Protein AF-A0A9D9T8R5-F1 (afdb_monomer_lite)

Secondary structure (DSSP, 8-state):
------------------------PPPP-PPP---SGGG---GGGSEEETTEEEEETTS-HHHHHHHHT-TT--PPPTTEEEESSTTEEEEEPSTTS-GGGTTEEEEEEEE-SS-EEEEEEESTT-B-TTS-BHHHHHGGG-TTTTT--BTTBBPPPP-

Sequence (159 aa):
MSIAKIIRCTLATLVIGISVSGHAADAPTVTPVKVDENSFRCIRKMTPVRHFYVDNLLGNTAGTLAAANAPKGAIYPAGSVVQLVPGEAMVKREAGFSPATGDWEFFELNVDEKGTEIGKRGFADVNNQFGGNCFACHVPARDPWDFICESGRGCEPIP

pLDDT: mean 87.68, std 16.71, range [38.22, 98.88]

Structure (mmCIF, N/CA/C/O backbone):
data_AF-A0A9D9T8R5-F1
#
_entry.id   AF-A0A9D9T8R5-F1
#
loop_
_atom_site.group_PDB
_atom_site.id
_atom_site.type_symbol
_atom_site.label_atom_id
_atom_site.label_alt_id
_atom_site.label_comp_id
_atom_site.label_asym_id
_atom_site.label_entity_id
_atom_site.label_seq_id
_atom_site.pdbx_PDB_ins_code
_atom_site.Cartn_x
_atom_site.Cartn_y
_atom_site.Cartn_z
_atom_site.occupancy
_atom_site.B_iso_or_equiv
_atom_site.auth_seq_id
_atom_site.auth_comp_id
_atom_site.auth_asym_id
_atom_site.auth_atom_id
_atom_site.pdbx_PDB_model_num
ATOM 1 N N . MET A 1 1 ? -1.166 -31.071 -93.712 1.00 38.22 1 MET A N 1
ATOM 2 C CA . MET A 1 1 ? -0.596 -30.929 -92.355 1.00 38.22 1 MET A CA 1
ATOM 3 C C . MET A 1 1 ? -1.492 -29.963 -91.583 1.00 38.22 1 MET A C 1
ATOM 5 O O . MET A 1 1 ? -1.908 -28.973 -92.165 1.00 38.22 1 MET A O 1
ATOM 9 N N . SER A 1 2 ? -1.893 -30.357 -90.375 1.00 49.59 2 SER A N 1
ATOM 10 C CA . SER A 1 2 ? -3.002 -29.880 -89.524 1.00 49.59 2 SER A CA 1
ATOM 11 C C . SER A 1 2 ? -3.141 -28.373 -89.268 1.00 49.59 2 SER A C 1
ATOM 13 O O . SER A 1 2 ? -2.122 -27.722 -89.112 1.00 49.59 2 SER A O 1
ATOM 15 N N . ILE A 1 3 ? -4.387 -27.899 -89.069 1.00 46.59 3 ILE A N 1
ATOM 16 C CA . ILE A 1 3 ? -4.835 -26.791 -88.176 1.00 46.59 3 ILE A CA 1
ATOM 17 C C . ILE A 1 3 ? -6.358 -27.011 -87.954 1.00 46.59 3 ILE A C 1
ATOM 19 O O . ILE A 1 3 ? -7.132 -26.958 -88.901 1.00 46.59 3 ILE A O 1
ATOM 23 N N . ALA A 1 4 ? -6.790 -27.641 -86.854 1.00 45.44 4 ALA A N 1
ATOM 24 C CA . ALA A 1 4 ? -7.112 -27.112 -85.514 1.00 45.44 4 ALA A CA 1
ATOM 25 C C . ALA A 1 4 ? -8.604 -26.724 -85.345 1.00 45.44 4 ALA A C 1
ATOM 27 O O . ALA A 1 4 ? -9.057 -25.666 -85.773 1.00 45.44 4 ALA A O 1
ATOM 28 N N . LYS A 1 5 ? -9.365 -27.610 -84.681 1.00 45.97 5 LYS A N 1
ATOM 29 C CA . LYS A 1 5 ? -10.723 -27.370 -84.159 1.00 45.97 5 LYS A CA 1
ATOM 30 C C . LYS A 1 5 ? -10.623 -26.480 -82.917 1.00 45.97 5 LYS A C 1
ATOM 32 O O . LYS A 1 5 ? -10.013 -26.876 -81.928 1.00 45.97 5 LYS A O 1
ATOM 37 N N . ILE A 1 6 ? -11.249 -25.308 -82.961 1.00 52.84 6 ILE A N 1
ATOM 38 C CA . ILE A 1 6 ? -11.367 -24.393 -81.821 1.00 52.84 6 ILE A CA 1
ATOM 39 C C . ILE A 1 6 ? -12.473 -24.925 -80.903 1.00 52.84 6 ILE A C 1
ATOM 41 O O . ILE A 1 6 ? -13.659 -24.814 -81.209 1.00 52.84 6 ILE A O 1
ATOM 45 N N . ILE A 1 7 ? -12.077 -25.540 -79.788 1.00 53.41 7 ILE A N 1
ATOM 46 C CA . ILE A 1 7 ? -12.979 -25.918 -78.698 1.00 53.41 7 ILE A CA 1
ATOM 47 C C . ILE A 1 7 ? -13.000 -24.766 -77.694 1.00 53.41 7 ILE A C 1
ATOM 49 O O . ILE A 1 7 ? -11.974 -24.381 -77.138 1.00 53.41 7 ILE A O 1
ATOM 53 N N . ARG A 1 8 ? -14.196 -24.203 -77.501 1.00 52.38 8 ARG A N 1
ATOM 54 C CA . ARG A 1 8 ? -14.522 -23.218 -76.466 1.00 52.38 8 ARG A CA 1
ATOM 55 C C . ARG A 1 8 ? -14.256 -23.822 -75.087 1.00 52.38 8 ARG A C 1
ATOM 57 O O . ARG A 1 8 ? -14.856 -24.836 -74.747 1.00 52.38 8 ARG A O 1
ATOM 64 N N . CYS A 1 9 ? -13.409 -23.171 -74.296 1.00 42.84 9 CYS A N 1
ATOM 65 C CA . CYS A 1 9 ? -13.215 -23.488 -72.887 1.00 42.84 9 CYS A CA 1
ATOM 66 C C . CYS A 1 9 ? -13.823 -22.348 -72.062 1.00 42.84 9 CYS A C 1
ATOM 68 O O . CYS A 1 9 ? -13.257 -21.261 -71.968 1.00 42.84 9 CYS A O 1
ATOM 70 N N . THR A 1 10 ? -15.032 -22.566 -71.551 1.00 52.09 10 THR A N 1
ATOM 71 C CA . THR A 1 10 ? -15.727 -21.625 -70.671 1.00 52.09 10 THR A CA 1
ATOM 72 C C . THR A 1 10 ? -15.110 -21.748 -69.278 1.00 52.09 10 THR A C 1
ATOM 74 O O . THR A 1 10 ? -15.282 -22.769 -68.618 1.00 52.09 10 THR A O 1
ATOM 77 N N . LEU A 1 11 ? -14.352 -20.739 -68.844 1.00 50.22 11 LEU A N 1
ATOM 78 C CA . LEU A 1 11 ? -13.765 -20.691 -67.504 1.00 50.22 11 LEU A CA 1
ATOM 79 C C . LEU A 1 11 ? -14.864 -20.323 -66.493 1.00 50.22 11 LEU A C 1
ATOM 81 O O . LEU A 1 11 ? -15.367 -19.202 -66.501 1.00 50.22 11 LEU A O 1
ATOM 85 N N . ALA A 1 12 ? -15.255 -21.270 -65.641 1.00 53.16 12 ALA A N 1
ATOM 86 C CA . ALA A 1 12 ? -16.117 -21.012 -64.493 1.00 53.16 12 ALA A CA 1
ATOM 87 C C . ALA A 1 12 ? -15.252 -20.527 -63.319 1.00 53.16 12 ALA A C 1
ATOM 89 O O . ALA A 1 12 ? -14.465 -21.289 -62.758 1.00 53.16 12 ALA A O 1
ATOM 90 N N . THR A 1 13 ? -15.366 -19.248 -62.969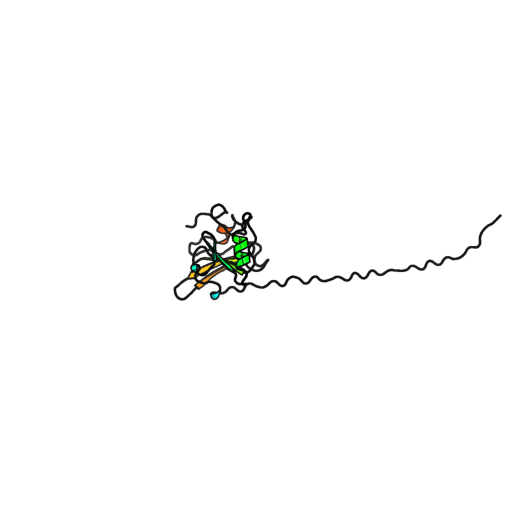 1.00 54.16 13 THR A N 1
ATOM 91 C CA . THR A 1 13 ? -14.647 -18.630 -61.848 1.00 54.16 13 THR A CA 1
ATOM 92 C C . THR A 1 13 ? -15.313 -19.034 -60.528 1.00 54.16 13 THR A C 1
ATOM 94 O O . THR A 1 13 ? -16.395 -18.552 -60.198 1.00 54.16 13 THR A O 1
ATOM 97 N N . LEU A 1 14 ? -14.685 -19.941 -59.775 1.00 52.94 14 LEU A N 1
ATOM 98 C CA . LEU A 1 14 ? -15.132 -20.354 -58.443 1.00 52.94 14 LEU A CA 1
ATOM 99 C C . LEU A 1 14 ? -14.632 -19.342 -57.399 1.00 52.94 14 LEU A C 1
ATOM 101 O O . LEU A 1 14 ? -13.440 -19.287 -57.102 1.00 52.94 14 LEU A O 1
ATOM 105 N N . VAL A 1 15 ? -15.539 -18.535 -56.849 1.00 54.88 15 VAL A N 1
ATOM 106 C CA . VAL A 1 15 ? -15.248 -17.612 -55.741 1.00 54.88 15 VAL A CA 1
ATOM 107 C C . VAL A 1 15 ? -15.326 -18.394 -54.427 1.00 54.88 15 VAL A C 1
ATOM 109 O O . VAL A 1 15 ? -16.410 -18.773 -53.990 1.00 54.88 15 VAL A O 1
ATOM 112 N N . ILE A 1 16 ? -14.178 -18.653 -53.798 1.00 59.66 16 ILE A N 1
ATOM 113 C CA . ILE A 1 16 ? -14.100 -19.253 -52.459 1.00 59.66 16 ILE A CA 1
ATOM 114 C C . ILE A 1 16 ? -14.210 -18.114 -51.439 1.00 59.66 16 ILE A C 1
ATOM 116 O O . ILE A 1 16 ? -13.262 -17.361 -51.227 1.00 59.66 16 ILE A O 1
ATOM 120 N N . GLY A 1 17 ? -15.389 -17.962 -50.834 1.00 51.97 17 GLY A N 1
ATOM 121 C CA . GLY A 1 17 ? -15.595 -17.060 -49.703 1.00 51.97 17 GLY A CA 1
ATOM 122 C C . GLY A 1 17 ? -14.946 -17.633 -48.443 1.00 51.97 17 GLY A C 1
ATOM 123 O O . GLY A 1 17 ? -15.390 -18.656 -47.930 1.00 51.97 17 GLY A O 1
ATOM 124 N N . ILE A 1 18 ? -13.892 -16.984 -47.947 1.00 65.50 18 ILE A N 1
ATOM 125 C CA . ILE A 1 18 ? -13.264 -17.312 -46.663 1.00 65.50 18 ILE A CA 1
ATOM 126 C C . ILE A 1 18 ? -14.040 -16.575 -45.568 1.00 65.50 18 ILE A C 1
ATOM 128 O O . ILE A 1 18 ? -13.902 -15.364 -45.401 1.00 65.50 18 ILE A O 1
ATOM 132 N N . SER A 1 19 ? -14.877 -17.299 -44.829 1.00 63.44 19 SER A N 1
ATOM 133 C CA . SER A 1 19 ? -15.515 -16.789 -43.615 1.00 63.44 19 SER A CA 1
ATOM 134 C C . SER A 1 19 ? -14.498 -16.802 -42.473 1.00 63.44 19 SER A C 1
ATOM 136 O O . SER A 1 19 ? -14.163 -17.859 -41.941 1.00 63.44 19 SER A O 1
ATOM 138 N N . VAL A 1 20 ? -13.983 -15.630 -42.101 1.00 60.22 20 VAL A N 1
ATOM 139 C CA . VAL A 1 20 ? -13.166 -15.467 -40.892 1.00 60.22 20 VAL A CA 1
ATOM 140 C C . VAL A 1 20 ? -14.110 -15.397 -39.694 1.00 60.22 20 VAL A C 1
ATOM 142 O O . VAL A 1 20 ? -14.719 -14.362 -39.429 1.00 60.22 20 VAL A O 1
ATOM 145 N N . SER A 1 21 ? -14.251 -16.506 -38.972 1.00 65.62 21 SER A N 1
ATOM 146 C CA . SER A 1 21 ? -14.932 -16.532 -37.676 1.00 65.62 21 SER A CA 1
ATOM 147 C C . SER A 1 21 ? -14.033 -15.878 -36.623 1.00 65.62 21 SER A C 1
ATOM 149 O O . SER A 1 21 ? -13.121 -16.512 -36.088 1.00 65.62 21 SER A O 1
ATOM 151 N N . GLY A 1 22 ? -14.267 -14.594 -36.345 1.00 55.19 22 GLY A N 1
ATOM 152 C CA . GLY A 1 22 ? -13.631 -13.888 -35.236 1.00 55.19 22 GLY A CA 1
ATOM 153 C C . GLY A 1 22 ? -14.087 -14.474 -33.901 1.00 55.19 22 GLY A C 1
ATOM 154 O O . GLY A 1 22 ? -15.241 -14.311 -33.516 1.00 55.19 22 GLY A O 1
ATOM 155 N N . HIS A 1 23 ? -13.187 -15.161 -33.198 1.00 58.44 23 HIS A N 1
ATOM 156 C CA . HIS A 1 23 ? -13.384 -15.503 -31.794 1.00 58.44 23 HIS A CA 1
ATOM 157 C C . HIS A 1 23 ? -13.125 -14.237 -30.975 1.00 58.44 23 HIS A C 1
ATOM 159 O O . HIS A 1 2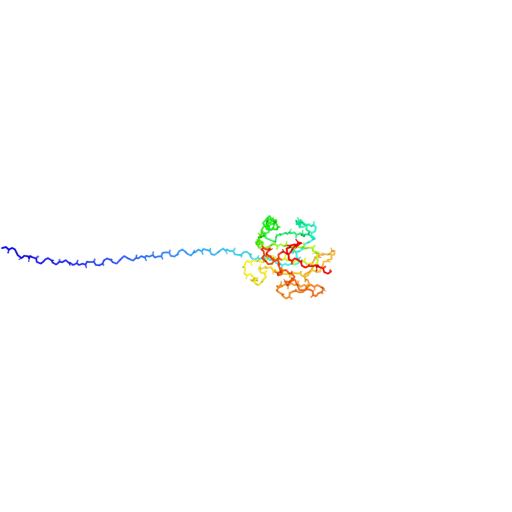3 ? -11.984 -13.787 -30.873 1.00 58.44 23 HIS A O 1
ATOM 165 N N . ALA A 1 24 ? -14.181 -13.637 -30.427 1.00 61.56 24 ALA A N 1
ATOM 166 C CA . ALA A 1 24 ? -14.031 -12.636 -29.382 1.00 61.56 24 ALA A CA 1
ATOM 167 C C . ALA A 1 24 ? -13.438 -13.343 -28.155 1.00 61.56 24 ALA A C 1
ATOM 169 O O . ALA A 1 24 ? -14.073 -14.221 -27.577 1.00 61.56 24 ALA A O 1
ATOM 170 N N . ALA A 1 25 ? -12.192 -13.021 -27.810 1.00 59.94 25 ALA A N 1
ATOM 171 C CA . ALA A 1 25 ? -11.616 -13.436 -26.541 1.00 59.94 25 ALA A CA 1
ATOM 172 C C . ALA A 1 25 ? -12.364 -12.695 -25.424 1.00 59.94 25 ALA A C 1
ATOM 174 O O . ALA A 1 25 ? -12.402 -11.463 -25.439 1.00 59.94 25 ALA A O 1
ATOM 175 N N . ASP A 1 26 ? -12.968 -13.432 -24.489 1.00 56.56 26 ASP A N 1
ATOM 176 C CA . ASP A 1 26 ? -13.531 -12.847 -23.273 1.00 56.56 26 ASP A CA 1
ATOM 177 C C . ASP A 1 26 ? -12.427 -12.065 -22.553 1.00 56.56 26 ASP A C 1
ATOM 179 O O . ASP A 1 26 ? -11.377 -12.612 -22.198 1.00 56.56 26 ASP A O 1
ATOM 183 N N . ALA A 1 27 ? -12.642 -10.761 -22.373 1.00 62.97 27 ALA A N 1
ATOM 184 C CA . ALA A 1 27 ? -11.756 -9.946 -21.559 1.00 62.97 27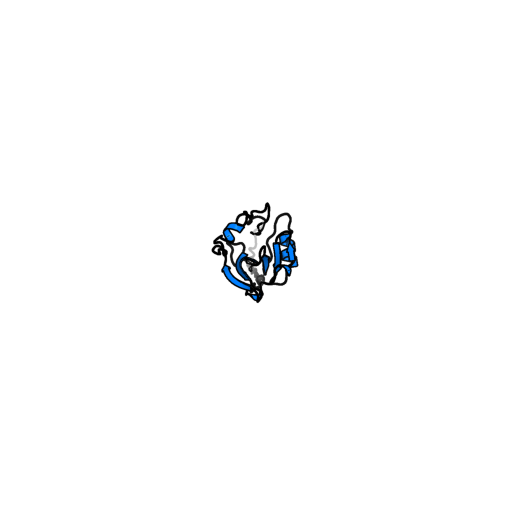 ALA A CA 1
ATOM 185 C C . ALA A 1 27 ? -11.803 -10.477 -20.115 1.00 62.97 27 ALA A C 1
ATOM 187 O O . ALA A 1 27 ? -12.896 -10.751 -19.609 1.00 62.97 27 ALA A O 1
ATOM 188 N N . PRO A 1 28 ? -10.654 -10.634 -19.432 1.00 61.88 28 PRO A N 1
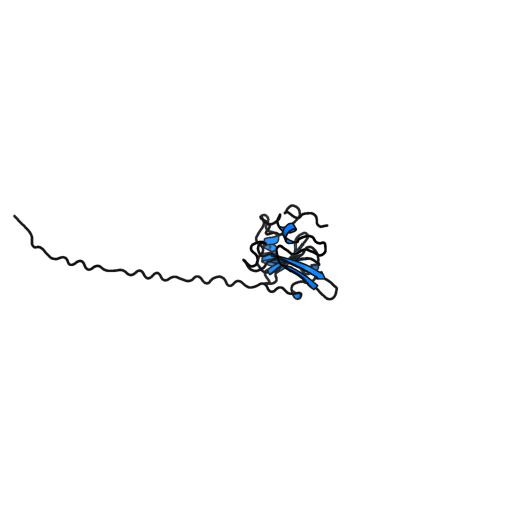ATOM 189 C CA . PRO A 1 28 ? -10.646 -11.107 -18.057 1.00 61.88 28 PRO A CA 1
ATOM 190 C C . PRO A 1 28 ? -11.495 -10.177 -17.188 1.00 61.88 28 PRO A C 1
ATOM 192 O O . PRO A 1 28 ? -11.298 -8.962 -17.177 1.00 61.88 28 PRO A O 1
ATOM 195 N N . THR A 1 29 ? -12.451 -10.749 -16.458 1.00 71.62 29 THR A N 1
ATOM 196 C CA . THR A 1 29 ? -13.248 -10.019 -15.472 1.00 71.62 29 THR A CA 1
ATOM 197 C C . THR A 1 29 ? -12.331 -9.491 -14.377 1.00 71.62 29 THR A C 1
ATOM 199 O O . THR A 1 29 ? -11.756 -10.261 -13.608 1.00 71.62 29 THR A O 1
ATOM 202 N N . VAL A 1 30 ? -12.192 -8.170 -14.325 1.00 84.88 30 VAL A N 1
ATOM 203 C CA . VAL A 1 30 ? -11.431 -7.464 -13.298 1.00 84.88 30 VAL A CA 1
ATOM 204 C C . VAL A 1 30 ? -12.296 -7.350 -12.046 1.00 84.88 30 VAL A C 1
ATOM 206 O O . VAL A 1 30 ? -13.348 -6.717 -12.081 1.00 84.88 30 VAL A O 1
ATOM 209 N N . THR A 1 31 ? -11.866 -7.966 -10.944 1.00 92.25 31 THR A N 1
ATOM 210 C CA . THR A 1 31 ? -12.558 -7.861 -9.651 1.00 92.25 31 THR A CA 1
ATOM 211 C C . THR A 1 31 ? -12.242 -6.510 -9.003 1.00 92.25 31 THR A C 1
ATOM 213 O O . THR A 1 31 ? -11.077 -6.277 -8.672 1.00 92.25 31 THR A O 1
ATOM 216 N N . PRO A 1 32 ? -13.237 -5.631 -8.775 1.00 95.75 32 PRO A N 1
ATOM 217 C CA . PRO A 1 32 ? -13.003 -4.360 -8.099 1.00 95.75 32 PRO A CA 1
ATOM 218 C C . PRO A 1 32 ? -12.586 -4.579 -6.645 1.00 95.75 32 PRO A C 1
ATOM 220 O O . PRO A 1 32 ? -13.193 -5.382 -5.929 1.00 95.75 32 PRO A O 1
ATOM 223 N N . VAL A 1 33 ? -11.586 -3.836 -6.173 1.00 98.12 33 VAL A N 1
ATOM 224 C CA . VAL A 1 33 ? -11.174 -3.901 -4.766 1.00 98.12 33 VAL A CA 1
ATOM 225 C C . VAL A 1 33 ? -12.108 -3.007 -3.946 1.00 98.12 33 VAL A C 1
ATOM 227 O O . VAL A 1 33 ? -12.103 -1.789 -4.094 1.00 98.12 33 VAL A O 1
ATOM 230 N N . LYS A 1 34 ? -12.943 -3.548 -3.059 1.00 98.00 34 LYS A N 1
ATOM 231 C CA . LYS A 1 34 ? -13.714 -2.688 -2.144 1.00 98.00 34 LYS A CA 1
ATOM 232 C C . LYS A 1 34 ? -12.808 -2.237 -0.994 1.00 98.00 34 LYS A C 1
ATOM 234 O O . LYS A 1 34 ? -12.182 -3.083 -0.368 1.00 98.00 34 LYS A O 1
ATOM 239 N N . VAL A 1 35 ? -12.746 -0.929 -0.732 1.00 98.38 35 VAL A N 1
ATOM 240 C CA . VAL A 1 35 ? -11.996 -0.365 0.406 1.00 98.38 35 VAL A CA 1
ATOM 241 C C . VAL A 1 35 ? -12.899 0.563 1.207 1.00 98.38 35 VAL A C 1
ATOM 243 O O . VAL A 1 35 ? -13.431 1.533 0.661 1.00 98.38 35 VAL A O 1
ATOM 246 N N . ASP A 1 36 ? -13.042 0.236 2.484 1.00 97.88 36 ASP A N 1
ATOM 247 C CA . ASP A 1 36 ? -13.751 0.972 3.530 1.00 97.88 36 ASP A CA 1
ATOM 248 C C . ASP A 1 36 ? -12.980 0.843 4.859 1.00 97.88 36 ASP A C 1
ATOM 250 O O . ASP A 1 36 ? -11.915 0.226 4.911 1.00 97.88 36 ASP A O 1
ATOM 254 N N . GLU A 1 37 ? -13.487 1.426 5.938 1.00 96.75 37 GLU A N 1
ATOM 255 C CA . GLU A 1 37 ? -12.852 1.435 7.261 1.00 96.75 37 GLU A CA 1
ATOM 256 C C . GLU A 1 37 ? -12.551 0.020 7.784 1.00 96.75 37 GLU A C 1
ATOM 258 O O . GLU A 1 37 ? -11.510 -0.213 8.397 1.00 96.75 37 GLU A O 1
ATOM 263 N N . ASN A 1 38 ? -13.405 -0.961 7.465 1.00 96.19 38 ASN A N 1
ATOM 264 C CA . ASN A 1 38 ? -13.231 -2.355 7.890 1.00 96.19 38 ASN A CA 1
ATOM 265 C C . ASN A 1 38 ? -12.120 -3.084 7.120 1.00 96.19 38 ASN A C 1
ATOM 267 O O . ASN A 1 38 ? -11.773 -4.219 7.452 1.00 96.19 38 ASN A O 1
ATOM 271 N N . SER A 1 39 ? -11.567 -2.451 6.085 1.00 97.56 39 SER A N 1
ATOM 272 C CA . SER A 1 39 ? -10.409 -2.965 5.349 1.00 97.56 39 SER A CA 1
ATOM 273 C C . SER A 1 39 ? -9.123 -2.868 6.173 1.00 97.56 39 SER A C 1
ATOM 275 O O . SER A 1 39 ? -8.166 -3.597 5.905 1.00 97.56 39 SER A O 1
ATOM 277 N N . PHE A 1 40 ? -9.105 -2.009 7.197 1.00 97.31 40 PHE A N 1
ATOM 278 C CA . PHE A 1 40 ? -7.957 -1.783 8.063 1.00 97.31 40 PHE A CA 1
ATOM 279 C C . PHE A 1 40 ? -8.218 -2.386 9.442 1.00 97.31 40 PHE A C 1
ATOM 281 O O . PHE A 1 40 ? -9.242 -2.155 10.080 1.00 97.31 40 PHE A O 1
ATOM 288 N N . ARG A 1 41 ? -7.274 -3.200 9.910 1.00 92.25 41 ARG A N 1
ATOM 289 C CA . ARG A 1 41 ? -7.312 -3.819 11.239 1.00 92.25 41 ARG A CA 1
ATOM 290 C C . ARG A 1 41 ? -5.982 -3.602 11.937 1.00 92.25 41 ARG A C 1
ATOM 292 O O . ARG A 1 41 ? -5.027 -3.124 11.337 1.00 92.25 41 ARG A O 1
ATOM 299 N N . CYS A 1 42 ? -5.881 -4.036 13.191 1.00 94.00 42 CYS A N 1
ATOM 300 C CA . CYS A 1 42 ? -4.610 -4.021 13.912 1.00 94.00 42 CYS A CA 1
ATOM 301 C C . CYS A 1 42 ? -3.487 -4.658 13.067 1.00 94.00 42 CYS A C 1
ATOM 303 O O . CYS A 1 42 ? -3.526 -5.859 12.791 1.00 94.00 42 CYS A O 1
ATOM 305 N N . ILE A 1 43 ? -2.464 -3.873 12.713 1.00 94.31 43 ILE A N 1
ATOM 306 C CA . ILE A 1 43 ? -1.364 -4.305 11.832 1.00 94.31 43 ILE A CA 1
ATOM 307 C C . ILE A 1 43 ? -0.620 -5.534 12.368 1.00 94.31 43 ILE A C 1
ATOM 309 O O . ILE A 1 43 ? -0.158 -6.380 11.614 1.00 94.31 43 ILE A O 1
ATOM 313 N N . ARG A 1 44 ? -0.600 -5.724 13.693 1.00 93.75 44 ARG A N 1
ATOM 314 C CA . ARG A 1 44 ? -0.010 -6.912 14.336 1.00 93.75 44 ARG A CA 1
ATOM 315 C C . ARG A 1 44 ? -0.781 -8.211 14.054 1.00 93.75 44 ARG A C 1
ATOM 317 O O . ARG A 1 44 ? -0.333 -9.282 14.449 1.00 93.75 44 ARG A O 1
ATOM 324 N N . LYS A 1 45 ? -1.953 -8.125 13.419 1.00 94.62 45 LYS A N 1
ATOM 325 C CA . LYS A 1 45 ? -2.766 -9.252 12.931 1.00 94.62 45 LYS A CA 1
ATOM 326 C C . LYS A 1 45 ? -2.631 -9.458 11.413 1.00 94.62 45 LYS A C 1
ATOM 328 O O . LYS A 1 45 ? -3.373 -10.259 10.844 1.00 94.62 45 LYS A O 1
ATOM 333 N N . MET A 1 46 ? -1.755 -8.713 10.748 1.00 97.25 46 MET A N 1
ATOM 334 C CA . MET A 1 46 ? -1.373 -8.912 9.349 1.00 97.25 46 MET A CA 1
ATOM 335 C C . MET A 1 46 ? -0.098 -9.767 9.272 1.00 97.25 46 MET A C 1
ATOM 337 O O . MET A 1 46 ? 0.518 -10.080 10.294 1.00 97.25 46 MET A O 1
ATOM 341 N N . THR A 1 47 ? 0.302 -10.176 8.070 1.00 98.25 47 THR A N 1
ATOM 342 C CA . THR A 1 47 ? 1.514 -10.976 7.869 1.00 98.25 47 THR A CA 1
ATOM 343 C C . THR A 1 47 ? 2.751 -10.075 7.916 1.00 98.25 47 THR A C 1
ATOM 345 O O . THR A 1 47 ? 2.866 -9.182 7.080 1.00 98.25 47 THR A O 1
ATOM 348 N N . PRO A 1 48 ? 3.698 -10.274 8.849 1.00 97.69 48 PRO A N 1
ATOM 349 C CA . PRO A 1 48 ? 4.905 -9.457 8.905 1.00 97.69 48 PRO A CA 1
ATOM 350 C C . PRO A 1 48 ? 5.848 -9.776 7.738 1.00 97.69 48 PRO A C 1
ATOM 352 O O . PRO A 1 48 ? 6.095 -10.939 7.416 1.00 97.69 48 PRO A O 1
ATOM 355 N N . VAL A 1 49 ? 6.424 -8.734 7.144 1.00 96.31 49 VAL A N 1
ATOM 356 C CA . VAL A 1 49 ? 7.462 -8.802 6.113 1.00 96.31 49 VAL A CA 1
ATOM 357 C C . VAL A 1 49 ? 8.570 -7.824 6.484 1.00 96.31 49 VAL A C 1
ATOM 359 O O . VAL A 1 49 ? 8.486 -6.624 6.235 1.00 96.31 49 VAL A O 1
ATOM 362 N N . ARG A 1 50 ? 9.641 -8.356 7.083 1.00 94.56 50 ARG A N 1
ATOM 363 C CA . ARG A 1 50 ? 10.790 -7.574 7.567 1.00 94.56 50 ARG A CA 1
ATOM 364 C C . ARG A 1 50 ? 10.350 -6.447 8.514 1.00 94.56 50 ARG A C 1
ATOM 366 O O . ARG A 1 50 ? 10.165 -6.718 9.694 1.00 94.56 50 ARG A O 1
ATOM 373 N N . HIS A 1 51 ? 10.207 -5.219 8.018 1.00 91.69 51 HIS A N 1
ATOM 374 C CA . HIS A 1 51 ? 9.855 -4.038 8.814 1.00 91.69 51 HIS A CA 1
ATOM 375 C C . HIS A 1 51 ? 8.409 -3.562 8.614 1.00 91.69 51 HIS A C 1
ATOM 377 O O . HIS A 1 51 ? 7.968 -2.718 9.380 1.00 91.69 51 HIS A O 1
ATOM 383 N N . PHE A 1 52 ? 7.660 -4.108 7.653 1.00 96.12 52 PHE A N 1
ATOM 384 C CA . PHE A 1 52 ? 6.258 -3.762 7.400 1.00 96.12 52 PHE A CA 1
ATOM 385 C C . PHE A 1 52 ? 5.352 -4.993 7.521 1.00 96.12 52 PHE A C 1
ATOM 387 O O . PHE A 1 52 ? 5.808 -6.105 7.793 1.00 96.12 52 PHE A O 1
ATOM 394 N N . TYR A 1 53 ? 4.053 -4.798 7.332 1.00 98.19 53 TYR A N 1
ATOM 395 C CA . TYR A 1 53 ? 3.033 -5.837 7.382 1.00 98.19 53 TYR A CA 1
ATOM 396 C C . TYR A 1 53 ? 2.209 -5.838 6.101 1.00 98.19 53 TYR A C 1
ATOM 398 O O . TYR A 1 53 ? 1.965 -4.783 5.511 1.00 98.19 53 TYR A O 1
ATOM 406 N N . VAL A 1 54 ? 1.756 -7.023 5.692 1.00 98.56 54 VAL A N 1
ATOM 407 C CA . VAL A 1 54 ? 0.954 -7.212 4.486 1.00 98.56 54 VAL A CA 1
ATOM 408 C C . VAL A 1 54 ? -0.309 -8.024 4.716 1.00 98.56 54 VAL A C 1
ATOM 410 O O . VAL A 1 54 ? -0.359 -8.910 5.571 1.00 98.56 54 VAL A O 1
ATOM 413 N N . ASP A 1 55 ? -1.316 -7.752 3.894 1.00 98.38 55 ASP A N 1
ATOM 414 C CA . ASP A 1 55 ? -2.481 -8.612 3.712 1.00 98.38 55 ASP A CA 1
ATOM 415 C C . ASP A 1 55 ? -3.034 -8.517 2.277 1.00 98.38 55 ASP A C 1
ATOM 417 O O . ASP A 1 55 ? -2.372 -7.980 1.381 1.00 98.38 55 ASP A O 1
ATOM 421 N N . ASN A 1 56 ? -4.225 -9.058 2.020 1.00 98.56 56 ASN A N 1
ATOM 422 C CA . ASN A 1 56 ? -4.927 -8.889 0.760 1.00 98.56 56 ASN A CA 1
ATOM 423 C C . ASN A 1 56 ? -6.462 -8.891 0.932 1.00 98.56 56 ASN A C 1
ATOM 425 O O . ASN A 1 56 ? -7.035 -9.879 1.386 1.00 98.56 56 ASN A O 1
ATOM 429 N N . LEU A 1 57 ? -7.141 -7.827 0.492 1.00 98.50 57 LEU A N 1
ATOM 430 C CA . LEU A 1 57 ? -8.604 -7.665 0.585 1.00 98.50 57 LEU A CA 1
ATOM 431 C C . LEU A 1 57 ? -9.401 -8.619 -0.319 1.00 98.50 57 LEU A C 1
ATOM 433 O O . LEU A 1 57 ? -10.596 -8.809 -0.112 1.00 98.50 57 LEU A O 1
ATOM 437 N N . LEU A 1 58 ? -8.750 -9.235 -1.306 1.00 98.00 58 LEU A N 1
ATOM 438 C CA . LEU A 1 58 ? -9.325 -10.270 -2.170 1.00 98.00 58 LEU A CA 1
ATOM 439 C C . LEU A 1 58 ? -8.923 -11.690 -1.726 1.00 98.00 58 LEU A C 1
ATOM 441 O O . LEU A 1 58 ? -9.183 -12.658 -2.437 1.00 98.00 58 LEU A O 1
ATOM 445 N N . GLY A 1 59 ? -8.262 -11.830 -0.570 1.00 97.62 59 GLY A N 1
ATOM 446 C CA . GLY A 1 59 ? -7.843 -13.115 -0.003 1.00 97.62 59 GLY A CA 1
ATOM 447 C C . GLY A 1 59 ? -6.536 -13.684 -0.568 1.00 97.62 59 GLY A C 1
ATOM 448 O O . GLY A 1 59 ? -6.092 -14.744 -0.131 1.00 97.62 59 GLY A O 1
ATOM 449 N N . ASN A 1 60 ? -5.869 -12.993 -1.501 1.00 98.12 60 ASN A N 1
ATOM 450 C CA . ASN A 1 60 ? -4.595 -13.437 -2.080 1.00 98.12 60 ASN A CA 1
ATOM 451 C C . ASN A 1 60 ? -3.367 -13.002 -1.251 1.00 98.12 60 ASN A C 1
ATOM 453 O O . ASN A 1 60 ? -2.412 -12.415 -1.768 1.00 98.12 60 ASN A O 1
ATOM 457 N N . THR A 1 61 ? -3.374 -13.274 0.055 1.00 98.38 61 THR A N 1
ATOM 458 C CA . THR A 1 61 ? -2.263 -12.902 0.951 1.00 98.38 61 THR A CA 1
ATOM 459 C C . THR A 1 61 ? -0.963 -13.611 0.556 1.00 98.38 61 THR A C 1
ATOM 461 O O . THR A 1 61 ? 0.114 -13.024 0.646 1.00 98.38 61 THR A O 1
ATOM 464 N N . ALA A 1 62 ? -1.049 -14.839 0.030 1.00 98.62 62 ALA A N 1
ATOM 465 C CA . ALA A 1 62 ? 0.105 -15.580 -0.481 1.00 98.62 62 ALA A CA 1
ATOM 466 C C . ALA A 1 62 ? 0.773 -14.882 -1.680 1.00 98.62 62 ALA A C 1
ATOM 468 O O . ALA A 1 62 ? 1.998 -14.787 -1.724 1.00 98.62 62 ALA A O 1
ATOM 469 N N . GLY A 1 63 ? -0.013 -14.352 -2.623 1.00 98.69 63 GLY A N 1
ATOM 470 C CA . GLY A 1 63 ? 0.499 -13.576 -3.753 1.00 98.69 63 GLY A CA 1
ATOM 471 C C . GLY A 1 63 ? 1.129 -12.256 -3.316 1.00 98.69 63 GLY A C 1
ATOM 472 O O . GLY A 1 63 ? 2.220 -11.925 -3.778 1.00 98.69 63 GLY A O 1
ATOM 473 N N . THR A 1 64 ? 0.502 -11.545 -2.369 1.00 98.75 64 THR A N 1
ATOM 474 C CA . THR A 1 64 ? 1.100 -10.347 -1.755 1.00 98.75 64 THR A CA 1
ATOM 475 C C . THR A 1 64 ? 2.457 -10.677 -1.123 1.00 98.75 64 THR A C 1
ATOM 477 O O . THR A 1 64 ? 3.444 -9.984 -1.360 1.00 98.75 64 THR A O 1
ATOM 480 N N . LEU A 1 65 ? 2.536 -11.767 -0.351 1.00 98.56 65 LEU A N 1
ATOM 481 C CA . LEU A 1 65 ? 3.768 -12.192 0.312 1.00 98.56 65 LEU A CA 1
ATOM 482 C C . LEU A 1 65 ? 4.854 -12.615 -0.688 1.00 98.56 65 LEU A C 1
ATOM 484 O O . LEU A 1 65 ? 6.035 -12.341 -0.466 1.00 98.56 65 LEU A O 1
ATOM 488 N N . ALA A 1 66 ? 4.473 -13.275 -1.781 1.00 98.69 66 ALA A N 1
ATOM 489 C CA . ALA A 1 66 ? 5.399 -13.653 -2.841 1.00 98.69 66 ALA A CA 1
ATOM 490 C C . ALA A 1 66 ? 6.004 -12.416 -3.519 1.00 98.69 66 ALA A C 1
ATOM 492 O O . ALA A 1 66 ? 7.225 -12.349 -3.666 1.00 98.69 66 ALA A O 1
ATOM 493 N N . ALA A 1 67 ? 5.180 -11.416 -3.856 1.00 98.44 67 ALA A N 1
ATOM 494 C CA . ALA A 1 67 ? 5.654 -10.157 -4.429 1.00 98.44 67 ALA A CA 1
ATOM 495 C C . ALA A 1 67 ? 6.602 -9.424 -3.468 1.00 98.44 67 ALA A C 1
ATOM 497 O O . ALA A 1 67 ? 7.710 -9.046 -3.847 1.00 98.44 67 ALA A O 1
ATOM 498 N N . ALA A 1 68 ? 6.228 -9.338 -2.189 1.00 97.75 68 ALA A N 1
ATOM 499 C CA . ALA A 1 68 ? 7.030 -8.680 -1.164 1.00 97.75 68 ALA A CA 1
ATOM 500 C C . ALA A 1 68 ? 8.395 -9.339 -0.907 1.00 97.75 68 ALA A C 1
ATOM 502 O O . ALA A 1 68 ? 9.325 -8.685 -0.432 1.00 97.75 68 ALA A O 1
ATOM 503 N N . ASN A 1 69 ? 8.549 -10.627 -1.214 1.00 97.31 69 ASN A N 1
ATOM 504 C CA . ASN A 1 69 ? 9.810 -11.355 -1.057 1.00 97.31 69 ASN A CA 1
ATOM 505 C C . ASN A 1 69 ? 10.555 -11.584 -2.378 1.00 97.31 69 ASN A C 1
ATOM 507 O O . ASN A 1 69 ? 11.604 -12.232 -2.378 1.00 97.31 69 ASN A O 1
ATOM 511 N N . ALA A 1 70 ? 10.057 -11.048 -3.494 1.00 97.31 70 ALA A N 1
ATOM 512 C CA . ALA A 1 70 ? 10.693 -11.211 -4.789 1.00 97.31 70 ALA A CA 1
ATOM 513 C C . ALA A 1 70 ? 12.076 -10.525 -4.798 1.00 97.31 70 ALA A C 1
ATOM 515 O O . ALA A 1 70 ? 12.171 -9.310 -4.605 1.00 97.31 70 ALA A O 1
ATOM 516 N N . PRO A 1 71 ? 13.174 -11.261 -5.057 1.00 94.69 71 PRO A N 1
ATOM 517 C CA . PRO A 1 71 ? 14.528 -10.718 -4.928 1.00 94.69 71 PRO A CA 1
ATOM 518 C C . PRO A 1 71 ? 14.858 -9.644 -5.972 1.00 94.69 71 PRO A C 1
ATOM 520 O O . PRO A 1 71 ? 15.810 -8.891 -5.793 1.00 94.69 71 PRO A O 1
ATOM 523 N N . LYS A 1 72 ? 14.088 -9.581 -7.064 1.00 95.19 72 LYS A N 1
ATOM 524 C CA . LYS A 1 72 ? 14.255 -8.622 -8.165 1.00 95.19 72 LYS A CA 1
ATOM 525 C C . LYS A 1 72 ? 13.085 -7.640 -8.281 1.00 95.19 72 LYS A C 1
ATOM 527 O O . LYS A 1 72 ? 12.966 -6.987 -9.309 1.00 95.19 72 LYS A O 1
ATOM 532 N N . GLY A 1 73 ? 12.233 -7.570 -7.259 1.00 95.75 73 GLY A N 1
ATOM 533 C CA . GLY A 1 73 ? 10.968 -6.845 -7.317 1.00 95.75 73 GLY A CA 1
ATOM 534 C C . GLY A 1 73 ? 9.887 -7.622 -8.069 1.00 95.75 73 GLY A C 1
ATOM 535 O O . GLY A 1 73 ? 10.165 -8.606 -8.762 1.00 95.75 73 GLY A O 1
ATOM 536 N N . ALA A 1 74 ? 8.640 -7.219 -7.861 1.00 97.75 74 ALA A N 1
ATOM 537 C CA . ALA A 1 74 ? 7.462 -7.799 -8.487 1.00 97.75 74 ALA A CA 1
ATOM 538 C C . ALA A 1 74 ? 6.296 -6.816 -8.377 1.00 97.75 74 ALA A C 1
ATOM 540 O O . ALA A 1 74 ? 6.213 -6.055 -7.416 1.00 97.75 74 ALA A O 1
ATOM 541 N N . ILE A 1 75 ? 5.369 -6.895 -9.330 1.00 98.19 75 ILE A N 1
ATOM 542 C CA . ILE A 1 75 ? 4.085 -6.207 -9.218 1.00 98.19 75 ILE A CA 1
ATOM 543 C C . ILE A 1 75 ? 3.235 -6.922 -8.170 1.00 98.19 75 ILE A C 1
ATOM 545 O O . ILE A 1 75 ? 3.059 -8.143 -8.225 1.00 98.19 75 ILE A O 1
ATOM 549 N N . TYR A 1 76 ? 2.701 -6.158 -7.226 1.00 98.62 76 TYR A N 1
ATOM 550 C CA . TYR A 1 76 ? 1.787 -6.667 -6.217 1.00 98.62 76 TYR A CA 1
ATOM 551 C C . TYR A 1 76 ? 0.420 -6.974 -6.842 1.00 98.62 76 TYR A C 1
ATOM 553 O O . TYR A 1 76 ? -0.056 -6.216 -7.694 1.00 98.62 76 TYR A O 1
ATOM 561 N N . PRO A 1 77 ? -0.239 -8.078 -6.448 1.00 98.56 77 PRO A N 1
ATOM 562 C CA . PRO A 1 77 ? -1.574 -8.385 -6.940 1.00 98.56 77 PRO A CA 1
ATOM 563 C C . PRO A 1 77 ? -2.611 -7.387 -6.407 1.00 98.56 77 PRO A C 1
ATOM 565 O O . PRO A 1 77 ? -2.469 -6.832 -5.319 1.00 98.56 77 PRO A O 1
ATOM 568 N N . ALA A 1 78 ? -3.711 -7.214 -7.144 1.00 98.56 78 ALA A N 1
ATOM 569 C CA . ALA A 1 78 ? -4.852 -6.440 -6.664 1.00 98.56 78 ALA A CA 1
ATOM 570 C C . ALA A 1 78 ? -5.322 -6.936 -5.282 1.00 98.56 78 ALA A C 1
ATOM 572 O O . ALA A 1 78 ? -5.269 -8.131 -4.962 1.00 98.56 78 ALA A O 1
ATOM 573 N N . GLY A 1 79 ? -5.763 -5.995 -4.454 1.00 98.69 79 GLY A N 1
ATOM 574 C CA . GLY A 1 79 ? -6.176 -6.224 -3.078 1.00 98.69 79 GLY A CA 1
ATOM 575 C C . GLY A 1 79 ? -5.039 -6.189 -2.062 1.00 98.69 79 GLY A C 1
ATOM 576 O O . GLY A 1 79 ? -5.348 -6.156 -0.875 1.00 98.69 79 GLY A O 1
ATOM 577 N N . SER A 1 80 ? -3.759 -6.188 -2.462 1.00 98.88 80 SER A N 1
ATOM 578 C CA . SER A 1 80 ? -2.646 -6.109 -1.508 1.00 98.88 80 SER A CA 1
ATOM 579 C C . SER A 1 80 ? -2.787 -4.898 -0.590 1.00 98.88 80 SER A C 1
ATOM 581 O O . SER A 1 80 ? -2.976 -3.786 -1.071 1.00 98.88 80 SER A O 1
ATOM 583 N N . VAL A 1 81 ? -2.656 -5.120 0.717 1.00 98.75 81 VAL A N 1
ATOM 584 C CA . VAL A 1 81 ? -2.582 -4.065 1.737 1.00 98.75 81 VAL A CA 1
ATOM 585 C C . VAL A 1 81 ? -1.173 -4.063 2.301 1.00 98.75 81 VAL A C 1
ATOM 587 O O . VAL A 1 81 ? -0.668 -5.131 2.648 1.00 98.75 81 VAL A O 1
ATOM 590 N N . VAL A 1 82 ? -0.551 -2.892 2.409 1.00 98.38 82 VAL A N 1
ATOM 591 C CA . VAL A 1 82 ? 0.784 -2.712 2.993 1.00 98.38 82 VAL A CA 1
ATOM 592 C C . VAL A 1 82 ? 0.719 -1.631 4.068 1.00 98.38 82 VAL A C 1
ATOM 594 O O . VAL A 1 82 ? 0.209 -0.542 3.814 1.00 98.38 82 VAL A O 1
ATOM 597 N N . GLN A 1 83 ? 1.232 -1.931 5.265 1.00 97.56 83 GLN A N 1
ATOM 598 C CA . GLN A 1 83 ? 1.328 -0.979 6.376 1.00 97.56 83 GLN A CA 1
ATOM 599 C C . GLN A 1 83 ? 2.672 -1.091 7.092 1.00 97.56 83 GLN A C 1
ATOM 601 O O . GLN A 1 83 ? 3.088 -2.181 7.485 1.00 97.56 83 GLN A O 1
ATOM 606 N N . LEU A 1 84 ? 3.324 0.049 7.314 1.00 94.75 84 LEU A N 1
ATOM 607 C CA . LEU A 1 84 ? 4.513 0.161 8.165 1.00 94.75 84 LEU A CA 1
ATOM 608 C C . LEU A 1 84 ? 4.141 0.640 9.576 1.00 94.75 84 LEU A C 1
ATOM 610 O O . LEU A 1 84 ? 4.597 0.080 10.572 1.00 94.75 84 LEU A O 1
ATOM 614 N N . VAL A 1 85 ? 3.269 1.645 9.651 1.00 94.38 85 VAL A N 1
ATOM 615 C CA . VAL A 1 85 ? 2.755 2.243 10.889 1.00 94.38 85 VAL A CA 1
ATOM 616 C C . VAL A 1 85 ? 1.224 2.161 10.924 1.00 94.38 85 VAL A C 1
ATOM 618 O O . VAL A 1 85 ? 0.607 2.043 9.868 1.00 94.38 85 VAL A O 1
ATOM 621 N N . PRO A 1 86 ? 0.578 2.228 12.106 1.00 95.38 86 PRO A N 1
ATOM 622 C CA . PRO A 1 86 ? -0.880 2.111 12.190 1.00 95.38 86 PRO A CA 1
ATOM 623 C C . PRO A 1 86 ? -1.640 3.180 11.394 1.00 95.38 86 PRO A C 1
ATOM 625 O O . PRO A 1 86 ? -2.657 2.867 10.788 1.00 95.38 86 PRO A O 1
ATOM 628 N N . GLY A 1 87 ? -1.138 4.419 11.389 1.00 96.50 87 GLY A N 1
ATOM 629 C CA . GLY A 1 87 ? -1.822 5.579 10.808 1.00 96.50 87 GLY A CA 1
ATOM 630 C C . GLY A 1 87 ? -1.676 5.748 9.293 1.00 96.50 87 GLY A C 1
ATOM 631 O O . GLY A 1 87 ? -2.139 6.747 8.759 1.00 96.50 87 GLY A O 1
ATOM 632 N N . GLU A 1 88 ? -1.020 4.824 8.589 1.00 96.94 88 GLU A N 1
ATOM 633 C CA . GLU A 1 88 ? -0.842 4.911 7.136 1.00 96.94 88 GLU A CA 1
ATOM 634 C C . GLU A 1 88 ? -0.994 3.531 6.489 1.00 96.94 88 GLU A C 1
ATOM 636 O O . GLU A 1 88 ? -0.610 2.508 7.070 1.00 96.94 88 GLU A O 1
ATOM 641 N N . ALA A 1 89 ? -1.548 3.495 5.277 1.00 98.31 89 ALA A N 1
ATOM 642 C CA . ALA A 1 89 ? -1.660 2.276 4.486 1.00 98.31 89 ALA A CA 1
ATOM 643 C C . ALA A 1 89 ? -1.576 2.542 2.983 1.00 98.31 89 ALA A C 1
ATOM 645 O O . ALA A 1 89 ? -1.903 3.625 2.498 1.00 98.31 89 ALA A O 1
ATOM 646 N N . MET A 1 90 ? -1.197 1.506 2.242 1.00 98.69 90 MET A N 1
ATOM 647 C CA . MET A 1 90 ? -1.326 1.447 0.790 1.00 98.69 90 MET A CA 1
ATOM 648 C C . MET A 1 90 ? -2.200 0.257 0.409 1.00 98.69 90 MET A C 1
ATOM 650 O O . MET A 1 90 ? -2.016 -0.837 0.950 1.00 98.69 90 MET A O 1
ATOM 654 N N . VAL A 1 91 ? -3.117 0.447 -0.541 1.00 98.88 91 VAL A N 1
ATOM 655 C CA . VAL A 1 91 ? -3.922 -0.638 -1.116 1.00 98.88 91 VAL A CA 1
ATOM 656 C C . VAL A 1 91 ? -3.723 -0.695 -2.623 1.00 98.88 91 VAL A C 1
ATOM 658 O O . VAL A 1 91 ? -3.947 0.292 -3.323 1.00 98.88 91 VAL A O 1
ATOM 661 N N . LYS A 1 92 ? -3.333 -1.864 -3.135 1.00 98.88 92 LYS A N 1
ATOM 662 C CA . LYS A 1 92 ? -3.234 -2.119 -4.571 1.00 98.88 92 LYS A CA 1
ATOM 663 C C . LYS A 1 92 ? -4.636 -2.293 -5.142 1.00 98.88 92 LYS A C 1
ATOM 665 O O . LYS A 1 92 ? -5.341 -3.247 -4.806 1.00 98.88 92 LYS A O 1
ATOM 670 N N . ARG A 1 93 ? -5.048 -1.364 -5.991 1.00 98.69 93 ARG A N 1
ATOM 671 C CA . ARG A 1 93 ? -6.312 -1.387 -6.725 1.00 98.69 93 ARG A CA 1
ATOM 672 C C . ARG A 1 93 ? -6.240 -2.358 -7.899 1.00 98.69 93 ARG A C 1
ATOM 674 O O . ARG A 1 93 ? -5.193 -2.917 -8.225 1.00 98.69 93 ARG A O 1
ATOM 681 N N . GLU A 1 94 ? -7.388 -2.588 -8.511 1.00 97.69 94 GLU A N 1
ATOM 682 C CA . GLU A 1 94 ? -7.485 -3.299 -9.773 1.00 97.69 94 GLU A CA 1
ATOM 683 C C . GLU A 1 94 ? -6.674 -2.624 -10.895 1.00 97.69 94 GLU A C 1
ATOM 685 O O . GLU A 1 94 ? -6.438 -1.417 -10.874 1.00 97.69 94 GLU A O 1
ATOM 690 N N . ALA A 1 95 ? -6.234 -3.415 -11.876 1.00 96.44 95 ALA A N 1
ATOM 691 C CA . ALA A 1 95 ? -5.339 -2.939 -12.925 1.00 96.44 95 ALA A CA 1
ATOM 692 C C . ALA A 1 95 ? -5.939 -1.756 -13.707 1.00 96.44 95 ALA A C 1
ATOM 694 O O . ALA A 1 95 ? -7.058 -1.845 -14.215 1.00 96.44 95 ALA A O 1
ATOM 695 N N . GLY A 1 96 ? -5.169 -0.674 -13.840 1.00 96.31 96 GLY A N 1
ATOM 696 C CA . GLY A 1 96 ? -5.563 0.534 -14.567 1.00 96.31 96 GLY A CA 1
ATOM 697 C C . GLY A 1 96 ? -6.408 1.529 -13.766 1.00 96.31 96 GLY A C 1
ATOM 698 O O . GLY A 1 96 ? -6.818 2.543 -14.331 1.00 96.31 96 GLY A O 1
ATOM 699 N N . PHE A 1 97 ? -6.657 1.281 -12.477 1.00 97.69 97 PHE A N 1
ATOM 700 C CA . PHE A 1 97 ? -7.383 2.205 -11.602 1.00 97.69 97 PHE A CA 1
ATOM 701 C C . PHE A 1 97 ? -6.668 3.553 -11.448 1.00 97.69 97 PHE A C 1
ATOM 703 O O . PHE A 1 97 ? -7.306 4.603 -11.442 1.00 97.69 97 PHE A O 1
ATOM 710 N N . SER A 1 98 ? -5.340 3.532 -11.327 1.00 97.81 98 SER A N 1
ATOM 711 C CA . SER A 1 98 ? -4.501 4.728 -11.251 1.00 97.81 98 SER A CA 1
ATOM 712 C C . SER A 1 98 ? -3.131 4.442 -11.872 1.00 97.81 98 SER A C 1
ATOM 714 O O . SER A 1 98 ? -2.163 4.139 -11.166 1.00 9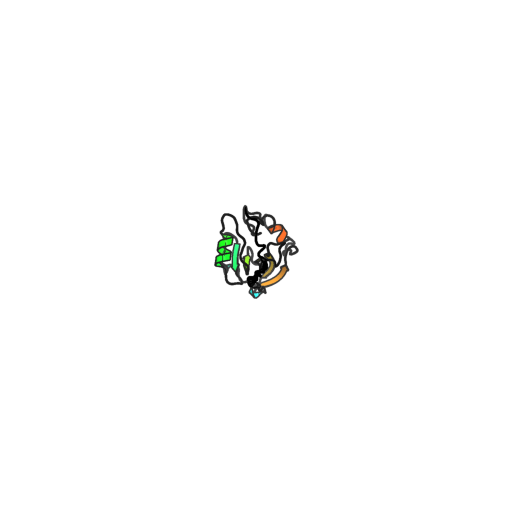7.81 98 SER A O 1
ATOM 716 N N . PRO A 1 99 ? -2.995 4.587 -13.204 1.00 96.56 99 PRO A N 1
ATOM 717 C CA . PRO A 1 99 ? -1.740 4.299 -13.897 1.00 96.56 99 PRO A CA 1
ATOM 718 C C . PRO A 1 99 ? -0.549 5.115 -13.377 1.00 96.56 99 PRO A C 1
ATOM 720 O O . PRO A 1 99 ? 0.583 4.638 -13.392 1.00 96.56 99 PRO A O 1
ATOM 723 N N . ALA A 1 100 ? -0.799 6.334 -12.887 1.00 97.06 100 ALA A N 1
ATOM 724 C CA . ALA A 1 100 ? 0.237 7.209 -12.342 1.00 97.06 100 ALA A CA 1
ATOM 725 C C . ALA A 1 100 ? 0.910 6.618 -11.095 1.00 97.06 100 ALA A C 1
ATOM 727 O O . ALA A 1 100 ? 2.116 6.774 -10.925 1.00 97.06 100 ALA A O 1
ATOM 728 N N . THR A 1 101 ? 0.150 5.912 -10.256 1.00 98.06 101 THR A N 1
ATOM 729 C CA . THR A 1 101 ? 0.627 5.348 -8.986 1.00 98.06 101 THR A CA 1
ATOM 730 C C . THR A 1 101 ? 0.870 3.843 -9.058 1.00 98.06 101 THR A C 1
ATOM 732 O O . THR A 1 101 ? 1.010 3.191 -8.026 1.00 98.06 101 THR A O 1
ATOM 735 N N . GLY A 1 102 ? 0.874 3.266 -10.266 1.00 97.94 102 GLY A N 1
ATOM 736 C CA . GLY A 1 102 ? 0.880 1.815 -10.439 1.00 97.94 102 GLY A CA 1
ATOM 737 C C . GLY A 1 102 ? -0.298 1.157 -9.724 1.00 97.94 102 GLY A C 1
ATOM 738 O O . GLY A 1 102 ? -0.124 0.120 -9.104 1.00 97.94 102 GLY A O 1
ATOM 739 N N . ASP A 1 103 ? -1.469 1.787 -9.737 1.00 98.69 103 ASP A N 1
ATOM 740 C CA . ASP A 1 103 ? -2.694 1.330 -9.077 1.00 98.69 103 ASP A CA 1
ATOM 741 C C . ASP A 1 103 ? -2.628 1.287 -7.540 1.00 98.69 103 ASP A C 1
ATOM 743 O O . ASP A 1 103 ? -3.532 0.759 -6.902 1.00 98.69 103 ASP A O 1
ATOM 747 N N . TRP A 1 104 ? -1.611 1.874 -6.906 1.00 98.81 104 TRP A N 1
ATOM 748 C CA . TRP A 1 104 ? -1.615 2.063 -5.455 1.00 98.81 104 TRP A CA 1
ATOM 749 C C . TRP A 1 104 ? -2.482 3.250 -5.051 1.00 98.81 104 TRP A C 1
ATOM 751 O O . TRP A 1 104 ? -2.304 4.360 -5.553 1.00 98.81 104 TRP A O 1
ATOM 761 N N . GLU A 1 105 ? -3.392 3.014 -4.115 1.00 98.81 105 GLU A N 1
ATOM 762 C CA . GLU A 1 105 ? -4.101 4.045 -3.370 1.00 98.81 105 GLU A CA 1
ATOM 763 C C . GLU A 1 105 ? -3.461 4.206 -1.986 1.00 98.81 105 GLU A C 1
ATOM 765 O O . GLU A 1 105 ? -3.153 3.214 -1.323 1.00 98.81 105 GLU A O 1
ATOM 770 N N . PHE A 1 106 ? -3.261 5.448 -1.557 1.00 98.62 106 PHE A N 1
ATOM 771 C CA . PHE A 1 106 ? -2.626 5.824 -0.298 1.00 98.62 106 PHE A CA 1
ATOM 772 C C . PHE A 1 106 ? -3.669 6.290 0.710 1.00 98.62 106 PHE A C 1
ATOM 774 O O . PHE A 1 106 ? -4.633 6.962 0.339 1.00 98.62 106 PHE A O 1
ATOM 781 N N . PHE A 1 107 ? -3.448 5.962 1.981 1.00 98.62 107 PHE A N 1
ATOM 782 C CA . PHE A 1 107 ? -4.368 6.240 3.077 1.00 98.62 107 PHE A CA 1
ATOM 783 C C . PHE A 1 107 ? -3.632 6.837 4.268 1.00 98.62 107 PHE A C 1
ATOM 785 O O . PHE A 1 107 ? -2.608 6.311 4.701 1.00 98.62 107 PHE A O 1
ATOM 792 N N . GLU A 1 108 ? -4.217 7.889 4.825 1.00 97.94 108 GLU A N 1
ATOM 793 C CA . GLU A 1 108 ? -3.948 8.371 6.173 1.00 97.94 108 GLU A CA 1
ATOM 794 C C . GLU A 1 108 ? -5.132 7.956 7.054 1.00 97.94 108 GLU A C 1
ATOM 796 O O . GLU A 1 108 ? -6.298 8.134 6.685 1.00 97.94 108 GLU A O 1
ATOM 801 N N . LEU A 1 109 ? -4.817 7.312 8.173 1.00 97.94 109 LEU A N 1
ATOM 802 C CA . LEU A 1 109 ? -5.753 6.582 9.012 1.00 97.94 109 LEU A CA 1
ATOM 803 C C . LEU A 1 109 ? -5.744 7.148 10.431 1.00 97.94 109 LEU A C 1
ATOM 805 O O . LEU A 1 109 ? -4.698 7.226 11.079 1.00 97.94 109 LEU A O 1
ATOM 809 N N . ASN A 1 110 ? -6.937 7.419 10.951 1.00 96.38 110 ASN A N 1
ATOM 810 C CA . ASN A 1 110 ? -7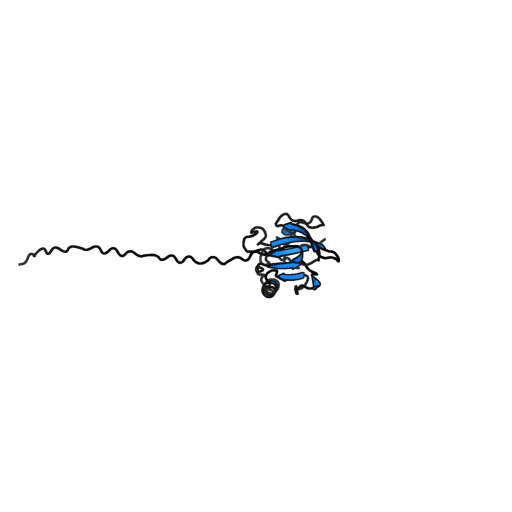.140 7.699 12.365 1.00 96.38 110 ASN A CA 1
ATOM 811 C C . ASN A 1 110 ? -7.400 6.369 13.073 1.00 96.38 110 ASN A C 1
ATOM 813 O O . ASN A 1 110 ? -8.407 5.713 12.812 1.00 96.38 110 ASN A O 1
ATOM 817 N N . VAL A 1 111 ? -6.485 5.946 13.944 1.00 95.38 111 VAL A N 1
ATOM 818 C CA . VAL A 1 111 ? -6.574 4.657 14.646 1.00 95.38 111 VAL A CA 1
ATOM 819 C C . VAL A 1 111 ? -6.726 4.892 16.141 1.00 95.38 111 VAL A C 1
ATOM 821 O O . VAL A 1 111 ? -5.892 5.562 16.751 1.00 95.38 111 VAL A O 1
ATOM 824 N N . ASP A 1 112 ? -7.754 4.295 16.737 1.00 93.81 112 ASP A N 1
ATOM 825 C CA . ASP A 1 112 ? -7.992 4.310 18.177 1.00 93.81 112 ASP A CA 1
ATOM 826 C C . ASP A 1 112 ? -8.400 2.917 18.698 1.00 93.81 112 ASP A C 1
ATOM 828 O O . ASP A 1 112 ? -8.311 1.905 17.999 1.00 93.81 112 ASP A O 1
ATOM 832 N N . GLU A 1 113 ? -8.813 2.836 19.964 1.00 91.00 113 GLU A N 1
ATOM 833 C CA . GLU A 1 113 ? -9.255 1.576 20.578 1.00 91.00 113 GLU A CA 1
ATOM 834 C C . GLU A 1 113 ? -10.570 1.034 19.989 1.00 91.00 113 GLU A C 1
ATOM 836 O O . GLU A 1 113 ? -10.869 -0.151 20.151 1.00 91.00 113 GLU A O 1
ATOM 841 N N . LYS A 1 114 ? -11.366 1.878 19.323 1.00 90.69 114 LYS A N 1
ATOM 842 C CA . LYS A 1 114 ? -12.657 1.517 18.723 1.00 90.69 114 LYS A CA 1
ATOM 843 C C . LYS A 1 114 ? -12.493 0.995 17.302 1.00 90.69 114 LYS A C 1
ATOM 845 O O . LYS A 1 114 ? -13.322 0.199 16.863 1.00 90.69 114 LYS A O 1
ATOM 850 N N . GLY A 1 115 ? -11.444 1.410 16.597 1.00 92.38 115 GLY A N 1
ATOM 851 C CA . GLY A 1 115 ? -11.138 0.906 15.268 1.00 92.38 115 GLY A CA 1
ATOM 852 C C . GLY A 1 115 ? -10.275 1.851 14.446 1.00 92.38 115 GLY A C 1
ATOM 853 O O . GLY A 1 115 ? -9.333 2.472 14.935 1.00 92.38 115 GLY A O 1
ATOM 854 N N . THR A 1 116 ? -10.562 1.896 13.151 1.00 96.62 116 THR A N 1
ATOM 855 C CA . THR A 1 116 ? -9.854 2.731 12.187 1.00 96.62 116 THR A CA 1
ATOM 856 C C . THR A 1 116 ? -10.863 3.526 11.382 1.00 96.62 116 THR A C 1
ATOM 858 O O . THR A 1 116 ? -11.820 2.959 10.871 1.00 96.62 116 THR A O 1
ATOM 861 N N . GLU A 1 117 ? -10.630 4.824 11.252 1.00 97.31 117 GLU A N 1
ATOM 862 C CA . GLU A 1 117 ? -11.342 5.699 10.329 1.00 97.31 117 GLU A CA 1
ATOM 863 C C . GLU A 1 117 ? -10.388 6.148 9.222 1.00 97.31 117 GLU A C 1
ATOM 865 O O . GLU A 1 117 ? -9.192 6.359 9.451 1.00 97.31 117 GLU A O 1
ATOM 870 N N . ILE A 1 118 ? -10.916 6.320 8.012 1.00 98.12 118 ILE A N 1
ATOM 871 C CA . ILE A 1 118 ? -10.144 6.881 6.904 1.00 98.12 118 ILE A CA 1
ATOM 872 C C . ILE A 1 118 ? -10.162 8.405 7.042 1.00 98.12 118 ILE A C 1
ATOM 874 O O . ILE A 1 118 ? -11.183 9.039 6.782 1.00 98.12 118 ILE A O 1
ATOM 878 N N . GLY A 1 119 ? -9.031 8.997 7.430 1.00 97.12 119 GLY A N 1
ATOM 879 C CA . GLY A 1 119 ? -8.874 10.450 7.480 1.00 97.12 119 GLY A CA 1
ATOM 880 C C . GLY A 1 119 ? -8.737 11.036 6.078 1.00 97.12 119 GLY A C 1
ATOM 881 O O . GLY A 1 119 ? -9.500 11.918 5.674 1.00 97.12 119 GLY A O 1
ATOM 882 N N . LYS A 1 120 ? -7.798 10.497 5.295 1.00 98.00 120 LYS A N 1
ATOM 883 C CA . LYS A 1 120 ? -7.605 10.846 3.881 1.00 98.00 120 LYS A CA 1
ATOM 884 C C . LYS A 1 120 ? -7.320 9.600 3.058 1.00 98.00 120 LYS A C 1
ATOM 886 O O . LYS A 1 120 ? -6.694 8.656 3.532 1.00 98.00 120 LYS A O 1
ATOM 891 N N . ARG A 1 121 ? -7.726 9.627 1.790 1.00 98.38 121 ARG A N 1
ATOM 892 C CA . ARG A 1 121 ? -7.374 8.604 0.800 1.00 98.38 121 ARG A CA 1
ATOM 893 C C . ARG A 1 121 ? -7.250 9.191 -0.598 1.00 98.38 121 ARG A C 1
ATOM 895 O O . ARG A 1 121 ? -7.836 10.238 -0.874 1.00 98.38 121 ARG A O 1
ATOM 902 N N . GLY A 1 122 ? -6.526 8.508 -1.476 1.00 98.12 122 GLY A N 1
ATOM 903 C CA . GLY A 1 122 ? -6.366 8.912 -2.871 1.00 98.12 122 GLY A CA 1
ATOM 904 C C . GLY A 1 122 ? -5.043 8.462 -3.486 1.00 98.12 122 GLY A C 1
ATOM 905 O O . GLY A 1 122 ? -4.460 7.463 -3.079 1.00 98.12 122 GLY A O 1
ATOM 906 N N . PHE A 1 123 ? -4.575 9.208 -4.486 1.00 98.31 123 PHE A N 1
ATOM 907 C CA . PHE A 1 123 ? -3.462 8.808 -5.352 1.00 98.31 123 PHE A CA 1
ATOM 908 C C . PHE A 1 123 ? -2.264 9.750 -5.193 1.00 98.31 123 PHE A C 1
ATOM 910 O O . PHE A 1 123 ? -1.677 9.824 -4.117 1.00 98.31 123 PHE A O 1
ATOM 917 N N . ALA A 1 124 ? -1.901 10.484 -6.246 1.00 97.44 124 ALA A N 1
ATOM 918 C CA . ALA A 1 124 ? -0.704 11.322 -6.260 1.00 97.44 124 ALA A CA 1
ATOM 919 C C . ALA A 1 124 ? -0.730 12.476 -5.237 1.00 97.44 124 ALA A C 1
ATOM 921 O O . ALA A 1 124 ? 0.324 12.903 -4.774 1.00 97.44 124 ALA A O 1
ATOM 922 N N . ASP A 1 125 ? -1.915 12.949 -4.845 1.00 96.38 125 ASP A N 1
ATOM 923 C CA . ASP A 1 125 ? -2.070 14.203 -4.093 1.00 96.38 125 ASP A CA 1
ATOM 924 C C . ASP A 1 125 ? -2.293 14.003 -2.582 1.00 96.38 125 ASP A C 1
ATOM 926 O O . ASP A 1 125 ? -2.573 14.958 -1.856 1.00 96.38 125 ASP A O 1
ATOM 930 N N . VAL A 1 126 ? -2.199 12.764 -2.082 1.00 96.56 126 VAL A N 1
ATOM 931 C CA . VAL A 1 126 ? -2.445 12.469 -0.662 1.00 96.56 126 VAL A CA 1
ATOM 932 C C . VAL A 1 126 ? -1.230 12.835 0.174 1.00 96.56 126 VAL A C 1
ATOM 934 O O . VAL A 1 126 ? -0.120 12.364 -0.075 1.00 96.56 126 VAL A O 1
ATOM 937 N N . ASN A 1 127 ? -1.474 13.625 1.218 1.00 95.00 127 ASN A N 1
ATOM 938 C CA . ASN A 1 127 ? -0.476 13.967 2.220 1.00 95.00 127 ASN A CA 1
ATOM 939 C C . ASN A 1 127 ? -0.861 13.381 3.577 1.00 95.00 127 ASN A C 1
ATOM 941 O O . ASN A 1 127 ? -2.027 13.472 3.984 1.00 95.00 127 ASN A O 1
ATOM 945 N N . ASN A 1 128 ? 0.127 12.862 4.301 1.00 91.62 128 ASN A N 1
ATOM 946 C CA . ASN A 1 128 ? -0.057 12.353 5.652 1.00 91.62 128 ASN A CA 1
ATOM 947 C C . ASN A 1 128 ? -0.317 13.474 6.674 1.00 91.62 128 ASN A C 1
ATOM 949 O O . ASN A 1 128 ? -0.363 14.667 6.346 1.00 91.62 128 ASN A O 1
ATOM 953 N N . GLN A 1 129 ? -0.500 13.089 7.937 1.00 91.62 129 GLN A N 1
ATOM 954 C CA . GLN A 1 129 ? -0.758 14.018 9.042 1.00 91.62 129 GLN A CA 1
ATOM 955 C C . GLN A 1 129 ? 0.378 15.032 9.280 1.00 91.62 129 GLN A C 1
ATOM 957 O O . GLN A 1 129 ? 0.133 16.112 9.812 1.00 91.62 129 GLN A O 1
ATOM 962 N N . PHE A 1 130 ? 1.600 14.726 8.831 1.00 90.44 130 PHE A N 1
ATOM 963 C CA . PHE A 1 130 ? 2.775 15.598 8.938 1.00 90.44 130 PHE A CA 1
ATOM 964 C C . PHE A 1 130 ? 2.983 16.490 7.703 1.00 90.44 130 PHE A C 1
ATOM 966 O O . PHE A 1 130 ? 3.947 17.250 7.643 1.00 90.44 130 PHE A O 1
ATOM 973 N N . GLY A 1 131 ? 2.091 16.412 6.710 1.00 91.31 131 GLY A N 1
ATOM 974 C CA . GLY A 1 131 ? 2.175 17.187 5.471 1.00 91.31 131 GLY A CA 1
ATOM 975 C C . GLY A 1 131 ? 3.116 16.605 4.411 1.00 91.31 131 GLY A C 1
ATOM 976 O O . GLY A 1 131 ? 3.267 17.214 3.353 1.00 91.31 131 GLY A O 1
ATOM 977 N N . GLY A 1 132 ? 3.716 15.436 4.650 1.00 92.81 132 GLY A N 1
ATOM 978 C CA . GLY A 1 132 ? 4.505 14.715 3.653 1.00 92.81 132 GLY A CA 1
ATOM 979 C C . GLY A 1 132 ? 3.606 14.036 2.620 1.00 92.81 132 GLY A C 1
ATOM 980 O O . GLY A 1 132 ? 2.594 13.437 2.981 1.00 92.81 132 GLY A O 1
ATOM 981 N N . ASN A 1 133 ? 3.960 14.127 1.337 1.00 95.19 133 ASN A N 1
ATOM 982 C CA . ASN A 1 133 ? 3.198 13.491 0.263 1.00 95.19 133 ASN A CA 1
ATOM 983 C C . ASN A 1 133 ? 3.526 11.996 0.165 1.00 95.19 133 ASN A C 1
ATOM 985 O O . ASN A 1 133 ? 4.692 11.621 0.014 1.00 95.19 133 ASN A O 1
ATOM 989 N N . CYS A 1 134 ? 2.494 11.153 0.222 1.00 95.44 134 CYS A N 1
ATOM 990 C CA . CYS A 1 134 ? 2.644 9.704 0.205 1.00 95.44 134 CYS A CA 1
ATOM 991 C C . CYS A 1 134 ? 3.269 9.248 -1.118 1.00 95.44 134 CYS A C 1
ATOM 993 O O . CYS A 1 134 ? 4.321 8.617 -1.131 1.00 95.44 134 CYS A O 1
ATOM 995 N N . PHE A 1 135 ? 2.683 9.628 -2.254 1.00 96.19 135 PHE A N 1
ATOM 996 C CA . PHE A 1 135 ? 3.156 9.150 -3.549 1.00 96.19 135 PHE A CA 1
ATOM 997 C C . PHE A 1 135 ? 4.599 9.573 -3.852 1.00 96.19 135 PHE A C 1
ATOM 999 O O . PHE A 1 135 ? 5.408 8.735 -4.240 1.00 96.19 135 PHE A O 1
ATOM 1006 N N . ALA A 1 136 ? 4.956 10.836 -3.616 1.00 94.50 136 ALA A N 1
ATOM 1007 C CA . ALA A 1 136 ? 6.297 11.363 -3.856 1.00 94.50 136 ALA A CA 1
ATOM 1008 C C . ALA A 1 136 ? 7.377 10.615 -3.059 1.00 94.50 136 ALA A C 1
ATOM 1010 O O . ALA A 1 136 ? 8.457 10.373 -3.594 1.00 94.50 136 ALA A O 1
ATOM 1011 N N . CYS A 1 137 ? 7.073 10.196 -1.825 1.00 93.00 137 CYS A N 1
ATOM 1012 C CA . CYS A 1 137 ? 7.969 9.363 -1.020 1.00 93.00 137 CYS A CA 1
ATOM 1013 C C . CYS A 1 137 ? 8.181 7.968 -1.640 1.00 93.00 137 CYS A C 1
ATOM 1015 O O . CYS A 1 137 ? 9.271 7.407 -1.576 1.00 93.00 137 CYS A O 1
ATOM 1017 N N . HIS A 1 138 ? 7.155 7.422 -2.293 1.00 95.38 138 HIS A N 1
ATOM 1018 C CA . HIS A 1 138 ? 7.171 6.080 -2.873 1.00 95.38 138 HIS A CA 1
ATOM 1019 C C . HIS A 1 138 ? 7.685 6.022 -4.328 1.00 95.38 138 HIS A C 1
ATOM 1021 O O . HIS A 1 138 ? 8.100 4.958 -4.792 1.00 95.38 138 HIS A O 1
ATOM 1027 N N . VAL A 1 139 ? 7.714 7.146 -5.059 1.00 95.31 139 VAL A N 1
ATOM 1028 C CA . VAL A 1 139 ? 8.200 7.233 -6.455 1.00 95.31 139 VAL A CA 1
ATOM 1029 C C . VAL A 1 139 ? 9.608 6.654 -6.666 1.00 95.31 139 VAL A C 1
ATOM 1031 O O . VAL A 1 139 ? 9.784 5.927 -7.648 1.00 95.31 139 VAL A O 1
ATOM 1034 N N . PRO A 1 140 ? 10.613 6.896 -5.798 1.00 94.25 140 PRO A N 1
ATOM 1035 C CA . PRO A 1 140 ? 11.950 6.329 -5.989 1.00 94.25 140 PRO A CA 1
ATOM 1036 C C . PRO A 1 140 ? 11.975 4.793 -5.966 1.00 94.25 140 PRO A C 1
ATOM 1038 O O . PRO A 1 140 ? 12.903 4.187 -6.498 1.00 94.25 140 PRO A O 1
ATOM 1041 N N . ALA A 1 141 ? 10.952 4.159 -5.385 1.00 96.00 141 ALA A N 1
ATOM 1042 C CA . ALA A 1 141 ? 10.783 2.711 -5.344 1.00 96.00 141 ALA A CA 1
ATOM 1043 C C . ALA A 1 141 ? 9.933 2.157 -6.503 1.00 96.00 141 ALA A C 1
ATOM 1045 O O . ALA A 1 141 ? 9.601 0.974 -6.501 1.00 96.00 141 ALA A O 1
ATOM 1046 N N . ARG A 1 142 ? 9.556 2.975 -7.497 1.00 95.75 142 ARG A N 1
ATOM 1047 C CA . ARG A 1 142 ? 8.724 2.541 -8.632 1.00 95.75 142 ARG A CA 1
ATOM 1048 C C . ARG A 1 142 ? 9.274 1.285 -9.305 1.00 95.75 142 ARG A C 1
ATOM 1050 O O . ARG A 1 142 ? 8.599 0.261 -9.336 1.00 95.75 142 ARG A O 1
ATOM 1057 N N . ASP A 1 143 ? 10.498 1.371 -9.816 1.00 94.88 143 ASP A N 1
ATOM 1058 C CA . ASP A 1 143 ? 11.140 0.279 -10.537 1.00 94.88 143 ASP A CA 1
ATOM 1059 C C . ASP A 1 143 ? 12.359 -0.225 -9.750 1.00 94.88 143 ASP A C 1
ATOM 1061 O O . ASP A 1 143 ? 13.190 0.581 -9.325 1.00 94.88 143 ASP A O 1
ATOM 1065 N N . PRO A 1 144 ? 12.521 -1.547 -9.569 1.00 95.12 144 PRO A N 1
ATOM 1066 C CA . PRO A 1 144 ? 11.587 -2.633 -9.896 1.00 95.12 144 PRO A CA 1
ATOM 1067 C C . PRO A 1 144 ? 10.580 -2.957 -8.768 1.00 95.12 144 PRO A C 1
ATOM 1069 O O . PRO A 1 144 ? 9.954 -4.017 -8.795 1.00 95.12 144 PRO A O 1
ATOM 1072 N N . TRP A 1 145 ? 10.472 -2.117 -7.734 1.00 97.19 145 TRP A N 1
ATOM 1073 C CA . TRP A 1 145 ? 9.840 -2.482 -6.455 1.00 97.19 145 TRP A CA 1
ATOM 1074 C C . TRP A 1 145 ? 8.348 -2.164 -6.353 1.00 97.19 145 TRP A C 1
ATOM 1076 O O . TRP A 1 145 ? 7.768 -2.323 -5.281 1.00 97.19 145 TRP A O 1
ATOM 1086 N N . ASP A 1 146 ? 7.723 -1.754 -7.458 1.00 97.81 146 ASP A N 1
ATOM 1087 C CA . ASP A 1 146 ? 6.293 -1.465 -7.540 1.00 97.81 146 ASP A CA 1
ATOM 1088 C C . ASP A 1 146 ? 5.850 -0.456 -6.477 1.00 97.81 146 ASP A C 1
ATOM 1090 O O . ASP A 1 146 ? 4.871 -0.664 -5.766 1.00 97.81 146 ASP A O 1
ATOM 1094 N N . PHE A 1 147 ? 6.624 0.622 -6.336 1.00 97.25 147 PHE A N 1
ATOM 1095 C CA . PHE A 1 147 ? 6.411 1.688 -5.355 1.00 97.25 147 PHE A CA 1
ATOM 1096 C C . PHE A 1 147 ? 6.494 1.240 -3.888 1.00 97.25 147 PHE A C 1
ATOM 1098 O O . PHE A 1 147 ? 6.292 2.065 -3.005 1.00 97.25 147 PHE A O 1
ATOM 1105 N N . ILE A 1 148 ? 6.833 -0.013 -3.575 1.00 96.50 148 ILE A N 1
ATOM 1106 C CA . ILE A 1 148 ? 7.081 -0.434 -2.193 1.00 96.50 148 ILE A CA 1
ATOM 1107 C C . ILE A 1 148 ? 8.523 -0.119 -1.832 1.00 96.50 148 ILE A C 1
ATOM 1109 O O . ILE A 1 148 ? 9.461 -0.815 -2.226 1.00 96.50 148 ILE A O 1
ATOM 1113 N N . CYS A 1 149 ? 8.685 0.960 -1.075 1.00 92.25 149 CYS A N 1
ATOM 1114 C CA . CYS A 1 149 ? 9.987 1.378 -0.610 1.00 92.25 149 CYS A CA 1
ATOM 1115 C C . CYS A 1 149 ? 10.437 0.509 0.574 1.00 92.25 149 CYS A C 1
ATOM 1117 O O . CYS A 1 149 ? 9.636 0.095 1.411 1.00 92.25 149 CYS A O 1
ATOM 1119 N N . GLU A 1 150 ? 11.741 0.252 0.653 1.00 88.50 150 GLU A N 1
ATOM 1120 C CA . GLU A 1 150 ? 12.400 -0.353 1.816 1.00 88.50 150 GLU A CA 1
ATOM 1121 C C . GLU A 1 150 ? 13.810 0.234 1.992 1.00 88.50 150 GLU A C 1
ATOM 1123 O O . GLU A 1 150 ? 14.300 0.990 1.145 1.00 88.50 150 GLU A O 1
ATOM 1128 N N . SER A 1 151 ? 14.516 -0.169 3.056 1.00 84.38 151 SER A N 1
ATOM 1129 C CA . SER A 1 151 ? 15.949 0.116 3.205 1.00 84.38 151 SER A CA 1
ATOM 1130 C C . SER A 1 151 ? 16.736 -0.373 1.979 1.00 84.38 151 SER A C 1
ATOM 1132 O O . SER A 1 151 ? 16.664 -1.544 1.602 1.00 84.38 151 SER A O 1
ATOM 1134 N N . GLY A 1 152 ? 17.459 0.544 1.328 1.00 83.56 152 GLY A N 1
ATOM 1135 C CA . GLY A 1 152 ? 18.181 0.277 0.078 1.00 83.56 152 GLY A CA 1
ATOM 1136 C C . GLY A 1 152 ? 17.290 0.121 -1.164 1.00 83.56 152 GLY A C 1
ATOM 1137 O O . GLY A 1 152 ? 17.795 -0.240 -2.224 1.00 83.56 152 GLY A O 1
ATOM 1138 N N . ARG A 1 153 ? 15.980 0.390 -1.052 1.00 87.94 153 ARG A N 1
ATOM 1139 C CA . ARG A 1 153 ? 14.974 0.302 -2.127 1.00 87.94 153 ARG A CA 1
ATOM 1140 C C . ARG A 1 153 ? 14.144 1.589 -2.228 1.00 87.94 153 ARG A C 1
ATOM 1142 O O . ARG A 1 153 ? 12.923 1.537 -2.284 1.00 87.94 153 ARG A O 1
ATOM 1149 N N . GLY A 1 154 ? 14.798 2.749 -2.203 1.00 80.75 154 GLY A N 1
ATOM 1150 C CA . GLY A 1 154 ? 14.148 4.036 -2.474 1.00 80.75 154 GLY A CA 1
ATOM 1151 C C . GLY A 1 154 ? 13.333 4.656 -1.333 1.00 80.75 154 GLY A C 1
ATOM 1152 O O . GLY A 1 154 ? 12.703 5.675 -1.582 1.00 80.75 154 GLY A O 1
ATOM 1153 N N . CYS A 1 155 ? 13.327 4.105 -0.109 1.00 77.94 155 CYS A N 1
ATOM 1154 C CA . CYS A 1 155 ? 12.767 4.860 1.021 1.00 77.94 155 CYS A CA 1
ATOM 1155 C C . CYS A 1 155 ? 13.728 5.985 1.418 1.00 77.94 155 CYS A C 1
ATOM 1157 O O . CYS A 1 155 ? 14.881 5.715 1.771 1.00 77.94 155 CYS A O 1
ATOM 1159 N N . GLU A 1 156 ? 13.217 7.212 1.452 1.00 68.88 156 GLU A N 1
ATOM 1160 C CA . GLU A 1 156 ? 13.821 8.297 2.223 1.00 68.88 156 GLU A CA 1
ATOM 1161 C C . GLU A 1 156 ? 13.569 8.085 3.732 1.00 68.88 156 GLU A C 1
ATOM 1163 O O . GLU A 1 156 ? 12.638 7.363 4.110 1.00 68.88 156 GLU A O 1
ATOM 1168 N N . PRO A 1 157 ? 14.382 8.676 4.627 1.00 70.38 157 PRO A N 1
ATOM 1169 C CA . PRO A 1 157 ? 14.122 8.637 6.063 1.00 70.38 157 PRO A CA 1
ATOM 1170 C C . PRO A 1 157 ? 12.741 9.215 6.407 1.00 70.38 157 PRO A C 1
ATOM 1172 O O . PRO A 1 157 ? 12.391 10.312 5.972 1.00 70.38 157 PRO A O 1
ATOM 1175 N N . ILE A 1 158 ? 11.973 8.485 7.216 1.00 64.44 158 ILE A N 1
ATOM 1176 C CA . ILE A 1 158 ? 10.685 8.949 7.745 1.00 64.44 158 ILE A CA 1
ATOM 1177 C C . ILE A 1 158 ? 10.969 9.920 8.914 1.00 64.44 158 ILE A C 1
ATOM 1179 O O . ILE A 1 158 ? 11.811 9.571 9.749 1.00 64.44 158 ILE A O 1
ATOM 1183 N N . PRO A 1 159 ? 10.335 11.112 8.963 1.00 59.50 159 PRO A N 1
ATOM 1184 C CA . PRO A 1 159 ? 10.500 12.085 10.050 1.00 59.50 159 PRO A CA 1
ATOM 1185 C C . PRO A 1 159 ? 10.117 11.565 11.440 1.00 59.50 159 PRO A C 1
ATOM 1187 O O . PRO A 1 159 ? 9.187 10.730 11.531 1.00 59.50 159 PRO A O 1
#

Foldseek 3Di:
DDDDDDDDDDDDDDDDDDDDDDDDDPDPDWDWQDDFQVLAFDQVPFPDDPQKGKDFSVRVRVQQVCQSPPPQHDAGDARMWIGNDRQKIWGQTIQPPPVPLRRIKIFGWDQDPVGIHTPDIGGQADAYPVRHTQSVQQVQQVPPHVSDADVVRRHDDDD

Radius of gyration: 28.37 Å; chains: 1; bounding box: 34×48×113 Å